Protein AF-A0A6L5YV32-F1 (afdb_monomer_lite)

pLDDT: mean 78.29, std 14.25, range [38.81, 95.69]

Foldseek 3Di:
DDDDDDDDDPDDDPDDDDDDDPDDPCPQQQDADPDALVPDDQPDPPPHPVVDVVCPPPPSVLVNVRRPDGNNVNCVVVCPPDDDPDDD

Organism: NCBI:txid2605790

Radius of gyration: 25.81 Å; chains: 1; bounding box: 72×36×48 Å

Secondary structure (DSSP, 8-state):
-PPPPPP--SS------PPP-SS-TTGGGGSPP---GGG-----TTT-GGG-HHHIIIIIHHHHHTTTS-HHHHHHHTT---S-----

Structure (mmCIF, N/CA/C/O backbone):
data_AF-A0A6L5YV32-F1
#
_entry.id   AF-A0A6L5YV32-F1
#
loop_
_atom_site.group_PDB
_atom_site.id
_atom_site.type_symbol
_atom_site.label_atom_id
_atom_site.label_alt_id
_atom_site.label_comp_id
_atom_site.label_asym_id
_atom_site.label_entity_id
_atom_site.label_seq_id
_atom_site.pdbx_PDB_ins_code
_atom_site.Cartn_x
_atom_site.Cartn_y
_atom_site.Cartn_z
_atom_site.occupancy
_atom_site.B_iso_or_equiv
_atom_site.auth_seq_id
_atom_site.auth_comp_id
_atom_site.auth_asym_id
_atom_site.auth_atom_id
_atom_site.pdbx_PDB_model_num
ATOM 1 N N . MET A 1 1 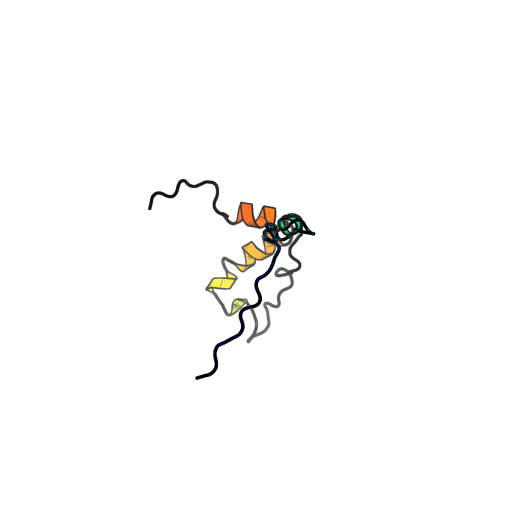? 65.175 1.864 -0.830 1.00 47.50 1 MET A N 1
ATOM 2 C CA . MET A 1 1 ? 63.845 2.015 -1.463 1.00 47.50 1 MET A CA 1
ATOM 3 C C . MET A 1 1 ? 63.781 1.072 -2.657 1.00 47.50 1 MET A C 1
ATOM 5 O O . MET A 1 1 ? 64.491 1.302 -3.623 1.00 47.50 1 MET A O 1
ATOM 9 N N . GLY A 1 2 ? 63.050 -0.041 -2.554 1.00 52.91 2 GLY A N 1
ATOM 10 C CA . GLY A 1 2 ? 63.004 -1.060 -3.610 1.00 52.91 2 GLY A CA 1
ATOM 11 C C . GLY A 1 2 ? 62.050 -0.672 -4.740 1.00 52.91 2 GLY A C 1
ATOM 12 O O . GLY A 1 2 ? 60.898 -0.322 -4.487 1.00 52.91 2 GLY A O 1
ATOM 13 N N . SER A 1 3 ? 62.523 -0.727 -5.982 1.00 66.06 3 SER A N 1
ATOM 14 C CA . SER A 1 3 ? 61.724 -0.433 -7.173 1.00 66.06 3 SER A CA 1
ATOM 15 C C . SER A 1 3 ? 60.658 -1.516 -7.384 1.00 66.06 3 SER A C 1
ATOM 17 O O . SER A 1 3 ? 60.982 -2.696 -7.525 1.00 66.06 3 SER A O 1
ATOM 19 N N . LYS A 1 4 ? 59.375 -1.132 -7.419 1.00 67.62 4 LYS A N 1
ATOM 20 C CA . LYS A 1 4 ? 58.270 -2.057 -7.715 1.00 67.62 4 LYS A CA 1
ATOM 21 C C . LYS A 1 4 ? 58.353 -2.514 -9.174 1.00 67.62 4 LYS A C 1
ATOM 23 O O . LYS A 1 4 ? 58.281 -1.699 -10.090 1.00 67.62 4 LYS A O 1
ATOM 28 N N . LYS A 1 5 ? 58.476 -3.826 -9.388 1.00 72.31 5 LYS A N 1
ATOM 29 C CA . LYS A 1 5 ? 58.382 -4.447 -10.716 1.00 72.31 5 LYS A CA 1
ATOM 30 C C . LYS A 1 5 ? 56.949 -4.277 -11.234 1.00 72.31 5 LYS A C 1
ATOM 32 O O . LYS A 1 5 ? 56.017 -4.795 -10.627 1.00 72.31 5 LYS A O 1
ATOM 37 N N . VAL A 1 6 ? 56.773 -3.570 -12.348 1.00 70.56 6 VAL A N 1
ATOM 38 C CA . VAL A 1 6 ? 55.482 -3.468 -13.046 1.00 70.56 6 VAL A CA 1
ATOM 39 C C . VAL A 1 6 ? 55.500 -4.439 -14.221 1.00 70.56 6 VAL A C 1
ATOM 41 O O . VAL A 1 6 ? 56.328 -4.321 -15.125 1.00 70.56 6 VAL A O 1
ATOM 44 N N . VAL A 1 7 ? 54.610 -5.430 -14.191 1.00 75.25 7 VAL A N 1
ATOM 45 C CA . VAL A 1 7 ? 54.463 -6.411 -15.270 1.00 75.25 7 VAL A CA 1
ATOM 46 C C . VAL A 1 7 ? 53.726 -5.741 -16.429 1.00 75.25 7 VAL A C 1
ATOM 48 O O . VAL A 1 7 ? 52.594 -5.290 -16.272 1.00 75.25 7 VAL A O 1
ATOM 51 N N . LYS A 1 8 ? 54.371 -5.652 -17.597 1.00 70.38 8 LYS A N 1
ATOM 52 C CA . LYS A 1 8 ? 53.744 -5.118 -18.812 1.00 70.38 8 LYS A CA 1
ATOM 53 C C . LYS A 1 8 ? 52.761 -6.150 -19.363 1.00 70.38 8 LYS A C 1
ATOM 55 O O . LYS A 1 8 ? 53.176 -7.156 -19.932 1.00 70.38 8 LYS A O 1
ATOM 60 N N . GLN A 1 9 ? 51.466 -5.902 -19.187 1.00 72.88 9 GLN A N 1
ATOM 61 C CA . GLN A 1 9 ? 50.416 -6.678 -19.845 1.00 72.88 9 GLN A CA 1
ATOM 62 C C . GLN A 1 9 ? 50.496 -6.450 -21.363 1.00 72.88 9 GLN A C 1
ATOM 64 O O . GLN A 1 9 ? 50.487 -5.309 -21.825 1.00 72.88 9 GLN A O 1
ATOM 69 N N . LYS A 1 10 ? 50.635 -7.540 -22.129 1.00 69.62 10 LYS A N 1
ATOM 70 C CA . LYS A 1 10 ? 50.850 -7.520 -23.588 1.00 69.62 10 LYS A CA 1
ATOM 71 C C . LYS A 1 10 ? 49.560 -7.249 -24.375 1.00 69.62 10 LYS A C 1
ATOM 73 O O . LYS A 1 10 ? 49.621 -6.736 -25.485 1.00 69.62 10 LYS A O 1
ATOM 78 N N . GLU A 1 11 ? 48.407 -7.554 -23.785 1.00 74.31 11 GLU A N 1
ATOM 79 C CA . GLU A 1 11 ? 47.092 -7.419 -24.410 1.00 74.31 11 GLU A CA 1
ATOM 80 C C . GLU A 1 11 ? 46.265 -6.344 -23.704 1.00 74.31 11 GLU A C 1
ATOM 82 O O . GLU A 1 11 ? 46.070 -6.378 -22.488 1.00 74.31 11 GLU A O 1
ATOM 87 N N . LYS A 1 12 ? 45.759 -5.380 -24.480 1.00 66.75 12 LYS A N 1
ATOM 88 C CA . LYS A 1 12 ? 44.720 -4.461 -24.014 1.00 66.75 12 LYS A CA 1
ATOM 89 C C . LYS A 1 12 ? 43.384 -5.191 -24.101 1.00 66.75 12 LYS A C 1
ATOM 91 O O . LYS A 1 12 ? 42.856 -5.393 -25.189 1.00 66.75 12 LYS A O 1
ATOM 96 N N . VAL A 1 13 ? 42.839 -5.592 -22.957 1.00 66.62 13 VAL A N 1
ATOM 97 C CA . VAL A 1 13 ? 41.481 -6.141 -22.883 1.00 66.62 13 VAL A CA 1
ATOM 98 C C . VAL A 1 13 ? 40.495 -4.983 -23.059 1.00 66.62 13 VAL A C 1
ATOM 100 O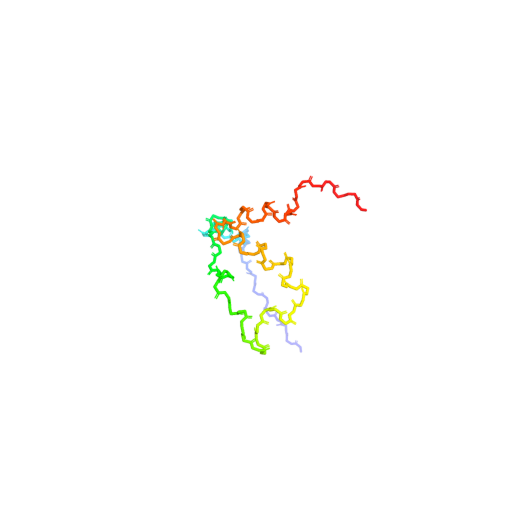 O . VAL A 1 13 ? 40.342 -4.152 -22.169 1.00 66.62 13 VAL A O 1
ATOM 103 N N . TYR A 1 14 ? 39.841 -4.913 -24.219 1.00 65.81 14 TYR A N 1
ATOM 104 C CA . TYR A 1 14 ? 38.847 -3.878 -24.543 1.00 65.81 14 TYR A CA 1
ATOM 105 C C . TYR A 1 14 ? 37.432 -4.202 -24.039 1.00 65.81 14 TYR A C 1
ATOM 107 O O . TYR A 1 14 ? 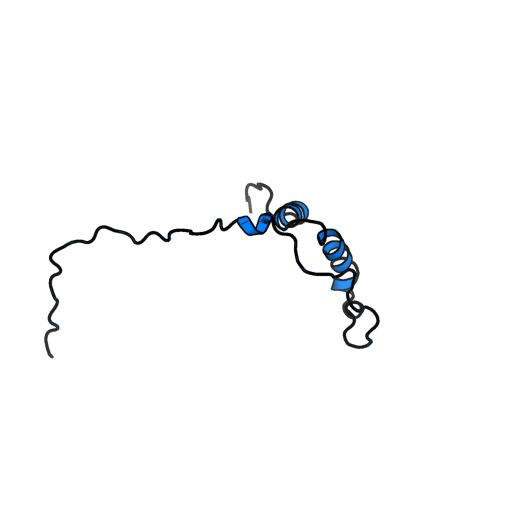36.500 -3.436 -24.276 1.00 65.81 14 TYR A O 1
ATOM 115 N N . SER A 1 15 ? 37.231 -5.325 -23.348 1.00 69.00 15 SER A N 1
ATOM 116 C CA . SER A 1 15 ? 35.900 -5.708 -22.886 1.00 69.00 15 SER A CA 1
ATOM 117 C C . SER A 1 15 ? 35.538 -4.978 -21.593 1.00 69.00 15 SER A C 1
ATOM 119 O O . SER A 1 15 ? 35.986 -5.342 -20.502 1.00 69.00 15 SER A O 1
ATOM 121 N N . THR A 1 16 ? 34.676 -3.973 -21.696 1.00 74.25 16 THR A N 1
ATOM 122 C CA . THR A 1 16 ? 33.936 -3.464 -20.540 1.00 74.25 16 THR A CA 1
ATOM 123 C C . THR A 1 16 ? 33.005 -4.576 -20.054 1.00 74.25 16 THR A C 1
ATOM 125 O O . THR A 1 16 ? 32.172 -5.055 -20.824 1.00 74.25 16 THR A O 1
ATOM 128 N N . LYS A 1 17 ? 33.134 -5.018 -18.795 1.00 76.94 17 LYS A N 1
ATOM 129 C CA . LYS A 1 17 ? 32.165 -5.952 -18.204 1.00 76.94 17 LYS A CA 1
ATOM 130 C C . LYS A 1 17 ? 30.798 -5.268 -18.195 1.00 76.94 17 LYS A C 1
ATOM 132 O O . LYS A 1 17 ? 30.611 -4.296 -17.469 1.00 76.94 17 LYS A O 1
ATOM 137 N N . LYS A 1 18 ? 29.864 -5.753 -19.013 1.00 75.94 18 LYS A N 1
ATOM 138 C CA . LYS A 1 18 ? 28.467 -5.321 -18.960 1.00 75.94 18 LYS A CA 1
ATOM 139 C C . LYS A 1 18 ? 27.706 -6.282 -18.045 1.00 75.94 18 LYS A C 1
ATOM 141 O O . LYS A 1 18 ? 27.771 -7.489 -18.283 1.00 75.94 18 LYS A O 1
ATOM 146 N N . PRO A 1 19 ? 27.017 -5.787 -17.004 1.00 77.44 19 PRO A N 1
ATOM 147 C CA . PRO A 1 19 ? 26.095 -6.612 -16.240 1.00 77.44 19 PRO A CA 1
ATOM 148 C C . PRO A 1 19 ? 25.060 -7.200 -17.197 1.00 77.44 19 PRO A C 1
ATOM 150 O O . PRO A 1 19 ? 24.469 -6.474 -17.995 1.00 77.44 19 PRO A O 1
ATOM 153 N N . THR A 1 20 ? 24.878 -8.516 -17.152 1.00 79.94 20 THR A N 1
ATOM 154 C CA . THR A 1 20 ? 23.790 -9.173 -17.879 1.00 79.94 20 THR A CA 1
ATOM 155 C C . THR A 1 20 ? 22.622 -9.272 -16.915 1.00 79.94 20 THR A C 1
ATOM 157 O O . THR A 1 20 ? 22.777 -9.859 -15.845 1.00 79.94 20 THR A O 1
ATOM 160 N N . ASN A 1 21 ? 21.485 -8.668 -17.255 1.00 76.50 21 ASN A N 1
ATOM 161 C CA . ASN A 1 21 ? 20.277 -8.835 -16.458 1.00 76.50 21 ASN A CA 1
ATOM 162 C C . ASN A 1 21 ? 19.664 -10.185 -16.837 1.00 76.50 21 ASN A C 1
ATOM 164 O O . ASN A 1 21 ? 19.236 -10.370 -17.974 1.00 76.50 21 ASN A O 1
ATOM 168 N N . ILE A 1 22 ? 19.733 -11.149 -15.919 1.00 83.31 22 ILE A N 1
ATOM 169 C CA . ILE A 1 22 ? 19.217 -12.511 -16.131 1.00 83.31 22 ILE A CA 1
ATOM 170 C C . ILE A 1 22 ? 17.687 -12.513 -16.025 1.00 83.31 22 ILE A C 1
ATOM 172 O O . ILE A 1 22 ? 17.017 -13.285 -16.704 1.00 83.31 22 ILE A O 1
ATOM 176 N N . GLU A 1 23 ? 17.143 -11.613 -15.208 1.00 84.25 23 GLU A N 1
ATOM 177 C CA . GLU A 1 23 ? 15.714 -11.461 -14.970 1.00 84.25 23 GLU A CA 1
ATOM 178 C C . GLU A 1 23 ? 15.262 -10.046 -15.333 1.00 84.25 23 GLU A C 1
ATOM 180 O O . GLU A 1 23 ? 16.039 -9.089 -15.287 1.00 84.25 23 GLU A O 1
ATOM 185 N N . ASP A 1 24 ? 13.992 -9.924 -15.715 1.00 87.31 24 ASP A N 1
ATOM 186 C CA . ASP A 1 24 ? 13.358 -8.634 -15.961 1.00 87.31 24 ASP A CA 1
ATOM 187 C C . ASP A 1 24 ? 13.198 -7.884 -14.623 1.00 87.31 24 ASP A C 1
ATOM 189 O O . ASP A 1 24 ? 12.446 -8.348 -13.757 1.00 87.31 24 ASP A O 1
ATOM 193 N N . PRO A 1 25 ? 13.877 -6.736 -14.429 1.00 86.88 25 PRO A N 1
ATOM 194 C CA . PRO A 1 25 ? 13.811 -5.981 -13.182 1.00 86.88 25 PRO A CA 1
ATOM 195 C C . PRO A 1 25 ? 12.401 -5.460 -12.884 1.00 86.88 25 PRO A C 1
ATOM 197 O O . PRO A 1 25 ? 12.089 -5.229 -11.720 1.00 86.88 25 PRO A O 1
ATOM 200 N N . GLU A 1 26 ? 11.534 -5.330 -13.892 1.00 90.31 26 GLU A N 1
ATOM 201 C CA . GLU A 1 26 ? 10.157 -4.849 -13.741 1.00 90.31 26 GLU A CA 1
ATOM 202 C C . GLU A 1 26 ? 9.142 -5.991 -13.577 1.00 90.31 26 GLU A C 1
ATOM 204 O O . GLU A 1 26 ? 7.937 -5.761 -13.439 1.00 90.31 26 GLU A O 1
ATOM 209 N N . ALA A 1 27 ? 9.595 -7.249 -13.517 1.00 91.69 27 ALA A N 1
ATOM 210 C CA . ALA A 1 27 ? 8.708 -8.399 -13.346 1.00 91.69 27 ALA A CA 1
ATOM 211 C C . ALA A 1 27 ? 7.881 -8.334 -12.047 1.00 91.69 27 ALA A C 1
ATOM 213 O O . ALA A 1 27 ? 6.794 -8.916 -11.974 1.00 91.69 27 ALA A O 1
ATOM 214 N N . TYR A 1 28 ? 8.360 -7.620 -11.020 1.00 91.75 28 TYR A N 1
ATOM 215 C CA . TYR A 1 28 ? 7.618 -7.424 -9.772 1.00 91.75 28 TYR A CA 1
ATOM 216 C C . TYR A 1 28 ? 6.337 -6.604 -9.967 1.00 91.75 28 TYR A C 1
ATOM 218 O O . TYR A 1 28 ? 5.386 -6.833 -9.224 1.00 91.75 28 TYR A O 1
ATOM 226 N N . LEU A 1 29 ? 6.257 -5.738 -10.987 1.00 94.06 29 LEU A N 1
ATOM 227 C CA . LEU A 1 29 ? 5.065 -4.928 -11.265 1.00 94.06 29 LEU A CA 1
ATOM 228 C C . LEU A 1 29 ? 3.822 -5.783 -11.518 1.00 94.06 29 LEU A C 1
ATOM 230 O O . LEU A 1 29 ? 2.714 -5.345 -11.234 1.00 94.06 29 LEU A O 1
ATOM 234 N N . LYS A 1 30 ? 4.005 -7.011 -12.015 1.00 93.94 30 LYS A N 1
ATOM 235 C CA . LYS A 1 30 ? 2.925 -7.973 -12.289 1.00 93.94 30 LYS A CA 1
ATOM 236 C C . LYS A 1 30 ? 2.516 -8.785 -11.057 1.00 93.94 30 LYS A C 1
ATOM 238 O O . LYS A 1 30 ? 1.531 -9.519 -11.108 1.00 93.94 30 LYS A O 1
ATOM 243 N N . LYS A 1 31 ? 3.278 -8.710 -9.963 1.00 93.94 31 LYS A N 1
ATOM 244 C CA . LYS A 1 31 ? 2.997 -9.446 -8.724 1.00 93.94 31 LYS A CA 1
ATOM 245 C C . LYS A 1 31 ? 2.032 -8.652 -7.851 1.00 93.94 31 LYS A C 1
ATOM 247 O O . LYS A 1 31 ? 2.022 -7.424 -7.884 1.00 93.94 31 LYS A O 1
ATOM 252 N N . ARG A 1 32 ? 1.251 -9.367 -7.045 1.00 93.94 32 ARG A N 1
ATOM 253 C CA . ARG A 1 32 ? 0.419 -8.785 -5.987 1.00 93.94 32 ARG A CA 1
ATOM 254 C C . ARG A 1 32 ? 1.214 -8.690 -4.684 1.00 93.94 32 ARG A C 1
ATOM 256 O O . ARG A 1 32 ? 2.110 -9.517 -4.470 1.00 93.94 32 ARG A O 1
ATOM 263 N N . PRO A 1 33 ? 0.925 -7.707 -3.822 1.00 92.69 33 PRO A N 1
ATOM 264 C CA . PRO A 1 33 ? 1.489 -7.684 -2.489 1.00 92.69 33 PRO A CA 1
ATOM 265 C C . PRO A 1 33 ? 0.928 -8.855 -1.669 1.00 92.69 33 PRO A C 1
ATOM 267 O O . PRO A 1 33 ? -0.198 -9.298 -1.870 1.00 92.69 33 PRO A O 1
ATOM 270 N N . VAL A 1 34 ? 1.739 -9.368 -0.745 1.00 92.06 34 VAL A N 1
ATOM 271 C CA . VAL A 1 34 ? 1.389 -10.514 0.118 1.00 92.06 34 VAL A CA 1
ATOM 272 C C . VAL A 1 34 ? 0.890 -10.095 1.502 1.00 92.06 34 VAL A C 1
ATOM 274 O O . VAL A 1 34 ? 0.652 -10.939 2.359 1.00 92.06 34 VAL A O 1
ATOM 277 N N . TRP A 1 35 ? 0.770 -8.791 1.748 1.00 91.50 35 TRP A N 1
ATOM 278 C CA . TRP A 1 35 ? 0.228 -8.269 2.997 1.00 91.50 35 TRP A CA 1
ATOM 279 C C . TRP A 1 35 ? -1.287 -8.520 3.112 1.00 91.50 35 TRP A C 1
ATOM 281 O O . TRP A 1 35 ? -1.975 -8.700 2.110 1.00 91.50 35 TRP A O 1
ATOM 291 N N . ALA A 1 36 ? -1.800 -8.530 4.343 1.00 89.81 36 ALA A N 1
ATOM 292 C CA . ALA A 1 36 ? -3.218 -8.732 4.649 1.00 89.81 36 ALA A CA 1
ATOM 293 C C . ALA A 1 36 ? -3.646 -7.797 5.792 1.00 89.81 36 ALA A C 1
ATOM 295 O O . ALA A 1 36 ? -3.960 -8.225 6.903 1.00 89.81 36 ALA A O 1
ATOM 296 N N . PHE A 1 37 ? -3.635 -6.493 5.526 1.00 89.25 37 PHE A N 1
ATOM 297 C CA . PHE A 1 37 ? -4.113 -5.463 6.446 1.00 89.25 37 PHE A CA 1
ATOM 298 C C . PHE A 1 37 ? -5.589 -5.627 6.803 1.00 89.25 37 PHE A C 1
ATOM 300 O O . PHE A 1 37 ? -5.981 -5.277 7.914 1.00 89.25 37 PHE A O 1
ATOM 307 N N . LYS A 1 38 ? -6.406 -6.228 5.933 1.00 88.00 38 LYS A N 1
ATOM 308 C CA . LYS A 1 38 ? -7.795 -6.575 6.272 1.00 88.00 38 LYS A CA 1
ATOM 309 C C . LYS A 1 38 ? -7.893 -7.513 7.484 1.00 88.00 38 LYS A C 1
ATOM 311 O O . LYS A 1 38 ? -8.912 -7.517 8.167 1.00 88.00 38 LYS A O 1
ATOM 316 N N . GLN A 1 39 ? -6.856 -8.309 7.732 1.00 88.00 39 GLN A N 1
ATOM 317 C CA . GLN A 1 39 ? -6.779 -9.262 8.841 1.00 88.00 39 GLN A CA 1
ATOM 318 C C . GLN A 1 39 ? -5.877 -8.773 9.984 1.00 88.00 39 GLN A C 1
ATOM 320 O O . GLN A 1 39 ? -5.511 -9.568 10.847 1.00 88.00 39 GLN A O 1
ATOM 325 N N . CYS A 1 40 ? -5.479 -7.496 9.992 1.00 86.69 40 CYS A N 1
ATOM 326 C CA . CYS A 1 40 ? -4.633 -6.978 11.062 1.00 86.69 40 CYS A CA 1
ATOM 327 C C . CYS A 1 40 ? -5.377 -6.936 12.405 1.00 86.69 40 CYS A C 1
ATOM 329 O O . CYS A 1 40 ? -6.588 -6.723 12.461 1.00 86.69 40 CYS A O 1
ATOM 331 N N . ASP A 1 41 ? -4.630 -7.140 13.491 1.00 83.62 41 ASP A N 1
ATOM 332 C CA . ASP A 1 41 ? -5.163 -7.037 14.844 1.00 83.62 41 ASP A CA 1
ATOM 333 C C . ASP A 1 41 ? -5.421 -5.564 15.188 1.00 83.62 41 ASP A C 1
ATOM 335 O O . ASP A 1 41 ? -4.518 -4.719 15.181 1.00 83.62 41 ASP A O 1
ATOM 339 N N . LEU A 1 42 ? -6.688 -5.266 15.458 1.00 83.75 42 LEU A N 1
ATOM 340 C CA . LEU A 1 42 ? -7.171 -3.938 15.811 1.00 83.75 42 LEU A CA 1
ATOM 341 C C . LEU A 1 42 ? -7.568 -3.826 17.284 1.00 83.75 42 LEU A C 1
ATOM 343 O O . LEU A 1 42 ? -7.905 -2.723 17.726 1.00 83.75 42 LEU A O 1
ATOM 347 N N . GLU A 1 43 ? -7.573 -4.928 18.026 1.00 83.75 43 GLU A N 1
ATOM 348 C CA . GLU A 1 43 ? -8.149 -5.010 19.371 1.00 83.75 43 GLU A CA 1
ATOM 349 C C . GLU A 1 43 ? -7.076 -5.073 20.461 1.00 83.75 43 GLU A C 1
ATOM 351 O O . GLU A 1 43 ? -7.359 -4.771 21.620 1.00 83.75 43 GLU A O 1
ATOM 356 N N . HIS A 1 44 ? -5.828 -5.387 20.107 1.00 85.31 44 HIS A N 1
ATOM 357 C CA . HIS A 1 44 ? -4.748 -5.446 21.083 1.00 85.31 44 HIS A CA 1
ATOM 358 C C . HIS A 1 44 ? -4.412 -4.069 21.693 1.00 85.31 44 HIS A C 1
ATOM 360 O O . HIS A 1 44 ? -3.877 -3.187 21.029 1.00 85.31 44 HIS A O 1
ATOM 366 N N . GLU A 1 45 ? -4.548 -3.937 23.013 1.00 81.44 45 GLU A N 1
ATOM 367 C CA . GLU A 1 45 ? -4.377 -2.684 23.771 1.00 81.44 45 GLU A CA 1
ATOM 368 C C . GLU A 1 45 ? -3.074 -1.915 23.473 1.00 81.44 45 GLU A C 1
ATOM 370 O O . GLU A 1 45 ? -3.094 -0.711 23.254 1.00 81.44 45 GLU A O 1
ATOM 375 N N . LYS A 1 46 ? -1.928 -2.605 23.419 1.00 81.00 46 LYS A N 1
ATOM 376 C CA . LYS A 1 46 ? -0.618 -1.985 23.146 1.00 81.00 46 LYS A CA 1
ATOM 377 C C . LYS A 1 46 ? -0.202 -1.958 21.670 1.00 81.00 46 LYS A C 1
ATOM 379 O O . LYS A 1 46 ? 0.415 -0.990 21.233 1.00 81.00 46 LYS A O 1
ATOM 384 N N . TRP A 1 47 ? -0.487 -3.024 20.927 1.00 81.62 47 TRP A N 1
ATOM 385 C CA . TRP A 1 47 ? 0.050 -3.252 19.580 1.00 81.62 47 TRP A CA 1
ATOM 386 C C . TRP A 1 47 ? -0.959 -2.996 18.461 1.00 81.62 47 TRP A C 1
ATOM 388 O O . TRP A 1 47 ? -0.605 -3.142 17.293 1.00 81.62 47 TRP A O 1
ATOM 398 N N . SER A 1 48 ? -2.191 -2.602 18.798 1.00 83.75 48 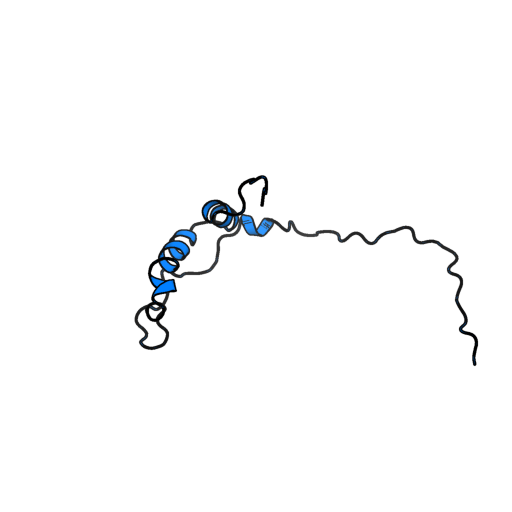SER A N 1
ATOM 399 C CA . SER A 1 48 ? -3.191 -2.240 17.801 1.00 83.75 48 SER A CA 1
ATOM 400 C C . SER A 1 48 ? -2.708 -1.067 16.961 1.00 83.75 48 SER A C 1
ATOM 402 O O . SER A 1 48 ? -2.227 -0.048 17.464 1.00 83.75 48 SER A O 1
ATOM 404 N N . ILE A 1 49 ? -2.916 -1.195 15.654 1.00 77.62 49 ILE A N 1
ATOM 405 C CA . ILE A 1 49 ? -2.611 -0.151 14.677 1.00 77.62 49 ILE A CA 1
ATOM 406 C C . ILE A 1 49 ? -3.485 1.103 14.881 1.00 77.62 49 ILE A C 1
ATOM 408 O O . ILE A 1 49 ? -3.120 2.180 14.411 1.00 77.62 49 ILE A O 1
ATOM 412 N N . LYS A 1 50 ? -4.592 0.985 15.636 1.00 77.31 50 LYS A N 1
ATOM 413 C CA . LYS A 1 50 ? -5.449 2.110 16.052 1.00 77.31 50 LYS A CA 1
ATOM 414 C C . LYS A 1 50 ? -4.751 3.095 16.983 1.00 77.31 50 LYS A C 1
ATOM 416 O O . LYS A 1 50 ? -5.127 4.259 17.007 1.00 77.31 50 LYS A O 1
ATOM 421 N N . ASN A 1 51 ? -3.724 2.661 17.713 1.00 78.62 51 ASN A N 1
ATOM 422 C CA . ASN A 1 51 ? -2.993 3.530 18.640 1.00 78.62 51 ASN A CA 1
ATOM 423 C C . ASN A 1 51 ? -2.163 4.608 17.920 1.00 78.62 51 ASN A C 1
ATOM 425 O O . ASN A 1 51 ? -1.582 5.477 18.566 1.00 78.62 51 ASN A O 1
ATOM 429 N N . ASN A 1 52 ? -2.082 4.551 16.587 1.00 75.94 52 ASN A N 1
ATOM 430 C CA . ASN A 1 52 ? -1.467 5.570 15.753 1.00 75.94 52 ASN A CA 1
ATOM 431 C C . ASN A 1 52 ? -2.542 6.246 14.885 1.00 75.94 52 ASN A C 1
ATOM 433 O O . ASN A 1 52 ? -2.837 5.792 13.778 1.00 75.94 52 ASN A O 1
ATOM 437 N N . GLU A 1 53 ? -3.109 7.342 15.396 1.00 70.94 53 GLU A N 1
ATOM 438 C CA . GLU A 1 53 ? -4.228 8.074 14.777 1.00 70.94 53 GLU A CA 1
ATOM 439 C C . GLU A 1 53 ? -3.938 8.494 13.325 1.00 70.94 53 GLU A C 1
ATOM 441 O O . GLU A 1 53 ? -4.772 8.321 12.438 1.00 70.94 53 GLU A O 1
ATOM 446 N N . ALA A 1 54 ? -2.718 8.965 13.038 1.00 69.00 54 ALA A N 1
ATOM 447 C CA . ALA A 1 54 ? -2.335 9.415 11.699 1.00 69.00 54 ALA A CA 1
ATOM 448 C C . ALA A 1 54 ? -2.272 8.270 10.670 1.00 69.00 54 ALA A C 1
ATOM 450 O O . ALA A 1 54 ? -2.556 8.471 9.486 1.00 69.00 54 ALA A O 1
ATOM 451 N N . PHE A 1 55 ? -1.889 7.067 11.107 1.00 71.69 55 PHE A N 1
ATOM 452 C CA . PHE A 1 55 ? -1.820 5.886 10.248 1.00 71.69 55 PHE A CA 1
ATOM 453 C C . PHE A 1 55 ? -3.204 5.266 10.012 1.00 71.69 55 PHE A C 1
ATOM 455 O O . PHE A 1 55 ? -3.513 4.828 8.898 1.00 71.69 55 PHE A O 1
ATOM 462 N N . PHE A 1 56 ? -4.043 5.240 11.046 1.00 71.44 56 PHE A N 1
ATOM 463 C CA . PHE A 1 56 ? -5.300 4.502 11.032 1.00 71.44 56 PHE A CA 1
ATOM 464 C C . PHE A 1 56 ? -6.337 5.085 10.057 1.00 71.44 56 PHE A C 1
ATOM 466 O O . PHE A 1 56 ? -6.878 4.340 9.240 1.00 71.44 56 PHE A O 1
ATOM 473 N N . ASP A 1 57 ? -6.556 6.403 10.067 1.00 69.56 57 ASP A N 1
ATOM 474 C CA . ASP A 1 57 ? -7.685 6.997 9.333 1.00 69.56 57 ASP A CA 1
ATOM 475 C C . ASP A 1 57 ? -7.488 7.031 7.808 1.00 69.56 57 ASP A C 1
ATOM 477 O O . ASP A 1 57 ? -8.436 6.833 7.045 1.00 69.56 57 ASP A O 1
ATOM 481 N N . ASN A 1 58 ? -6.256 7.244 7.334 1.00 75.19 58 ASN A N 1
ATOM 482 C CA . ASN A 1 58 ? -6.002 7.518 5.912 1.00 75.19 58 ASN A CA 1
ATOM 483 C C . ASN A 1 58 ? -5.145 6.465 5.202 1.00 75.19 58 ASN A C 1
ATOM 485 O O . ASN A 1 58 ? -5.273 6.279 3.990 1.00 75.19 58 ASN A O 1
ATOM 489 N N . ILE A 1 59 ? -4.241 5.796 5.922 1.00 86.50 59 ILE A N 1
ATOM 490 C CA . ILE A 1 59 ? -3.264 4.890 5.305 1.00 86.50 59 ILE A CA 1
ATOM 491 C C . ILE A 1 59 ? -3.795 3.458 5.305 1.00 86.50 59 ILE A C 1
ATOM 493 O O . ILE A 1 59 ? -3.719 2.788 4.275 1.00 86.50 59 ILE A O 1
ATOM 497 N N . LEU A 1 60 ? -4.383 2.995 6.411 1.00 87.81 60 LEU A N 1
ATOM 498 C CA . LEU A 1 60 ? -4.842 1.610 6.531 1.00 87.81 60 LEU A CA 1
ATOM 499 C C . LEU A 1 60 ? -5.916 1.253 5.492 1.00 87.81 60 LEU A C 1
ATOM 501 O O . LEU A 1 60 ? -5.791 0.247 4.797 1.00 87.81 60 LEU A O 1
ATOM 505 N N . SER A 1 61 ? -6.935 2.100 5.331 1.00 87.12 61 SER A N 1
ATOM 506 C CA . SER A 1 61 ? -8.012 1.900 4.348 1.00 87.12 61 SER A CA 1
ATOM 507 C C . SER A 1 61 ? -7.482 1.809 2.911 1.0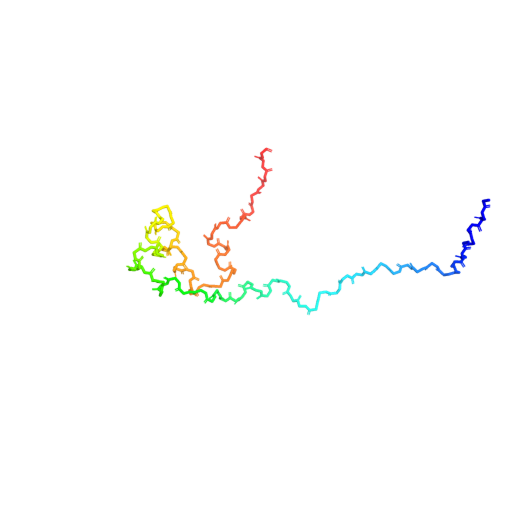0 87.12 61 SER A C 1
ATOM 509 O O . SER A 1 61 ? -7.918 0.964 2.125 1.00 87.12 61 SER A O 1
ATOM 511 N N . LYS A 1 62 ? -6.485 2.637 2.588 1.00 89.12 62 LYS A N 1
ATOM 512 C CA . LYS A 1 62 ? -5.813 2.664 1.287 1.00 89.12 62 LYS A CA 1
ATOM 513 C C . LYS A 1 62 ? -4.943 1.427 1.057 1.00 89.12 62 LYS A C 1
ATOM 515 O O . LYS A 1 62 ? -4.920 0.896 -0.044 1.00 89.12 62 LYS A O 1
ATOM 520 N N . LEU A 1 63 ? -4.252 0.936 2.083 1.00 89.56 63 LEU A N 1
ATOM 521 C CA . LEU A 1 63 ? -3.456 -0.288 1.973 1.00 89.56 63 LEU A CA 1
ATOM 522 C C . LEU A 1 63 ? -4.335 -1.536 1.820 1.00 89.56 63 LEU A C 1
ATOM 524 O O . LEU A 1 63 ? -3.993 -2.420 1.036 1.00 89.56 63 LEU A O 1
ATOM 528 N N . ILE A 1 64 ? -5.487 -1.578 2.497 1.00 91.50 64 ILE A N 1
ATOM 529 C CA . ILE A 1 64 ? -6.476 -2.656 2.346 1.00 91.50 64 ILE A CA 1
ATOM 530 C C . ILE A 1 64 ? -7.022 -2.699 0.912 1.00 91.50 64 ILE A C 1
ATOM 532 O O . ILE A 1 64 ? -7.142 -3.779 0.334 1.00 91.50 64 ILE A O 1
ATOM 536 N N . SER A 1 65 ? -7.326 -1.549 0.297 1.00 91.38 65 SER A N 1
ATOM 537 C CA . SER A 1 65 ? -7.839 -1.525 -1.084 1.00 91.38 65 SER A CA 1
ATOM 538 C C . SER A 1 65 ? -6.816 -2.015 -2.120 1.00 91.38 65 SER A C 1
ATOM 540 O O . SER A 1 65 ? -7.200 -2.497 -3.186 1.00 91.38 65 SER A O 1
ATOM 542 N N . TYR A 1 66 ? -5.524 -1.965 -1.788 1.00 93.38 66 TYR A N 1
ATOM 543 C CA . TYR A 1 66 ? -4.420 -2.409 -2.639 1.00 93.38 66 TYR A CA 1
ATOM 544 C C . TYR A 1 66 ? -4.109 -3.908 -2.567 1.00 93.38 66 TYR A C 1
ATOM 546 O O . TYR A 1 66 ? -3.369 -4.403 -3.413 1.00 93.38 66 TYR A O 1
ATOM 554 N N . GLU A 1 67 ? -4.678 -4.665 -1.627 1.00 92.50 67 GLU A N 1
ATOM 555 C CA . GLU A 1 67 ? -4.428 -6.114 -1.502 1.00 92.50 67 GLU A CA 1
ATOM 556 C C . GLU A 1 67 ? -4.823 -6.908 -2.762 1.00 92.50 67 GLU A C 1
ATOM 558 O O . GLU A 1 67 ? -4.209 -7.924 -3.089 1.00 92.50 67 GLU A O 1
ATOM 563 N N . GLY A 1 68 ? -5.830 -6.435 -3.502 1.00 90.56 68 GLY A N 1
ATOM 564 C CA . GLY A 1 68 ? -6.271 -7.047 -4.760 1.00 90.56 68 GLY A CA 1
ATOM 565 C C . GLY A 1 68 ? -5.479 -6.615 -5.998 1.00 90.56 68 GLY A C 1
ATOM 566 O O . GLY A 1 68 ? -5.665 -7.200 -7.068 1.00 90.56 68 GLY A O 1
ATOM 567 N N . MET A 1 69 ? -4.620 -5.604 -5.865 1.00 94.25 69 MET A N 1
ATOM 568 C CA . MET A 1 69 ? -3.936 -4.936 -6.971 1.00 94.25 69 MET A CA 1
ATOM 569 C C . MET A 1 69 ? -2.501 -5.442 -7.116 1.00 94.25 69 MET A C 1
ATOM 571 O O . MET A 1 69 ? -1.879 -5.931 -6.178 1.00 94.25 69 MET A O 1
ATOM 575 N N . THR A 1 70 ? -1.955 -5.344 -8.315 1.00 95.69 70 THR A N 1
ATOM 576 C CA . THR A 1 70 ? -0.540 -5.591 -8.594 1.00 95.69 70 THR A CA 1
ATOM 577 C C . THR A 1 70 ? 0.314 -4.382 -8.215 1.00 95.69 70 THR A C 1
ATOM 579 O O . THR A 1 70 ? -0.185 -3.259 -8.131 1.00 95.69 70 THR A O 1
ATOM 582 N N . TRP A 1 71 ? 1.620 -4.575 -8.022 1.00 92.88 71 TRP A N 1
ATOM 583 C CA . TRP A 1 71 ? 2.535 -3.470 -7.717 1.00 92.88 71 TRP A CA 1
ATOM 584 C C . TRP A 1 71 ? 2.504 -2.362 -8.778 1.00 92.88 71 TRP A C 1
ATOM 586 O O . TRP A 1 71 ? 2.556 -1.189 -8.414 1.00 92.88 71 TRP A O 1
ATOM 596 N N . GLY A 1 72 ? 2.345 -2.702 -10.061 1.00 92.81 72 GLY A N 1
ATOM 597 C CA . GLY A 1 72 ? 2.211 -1.711 -11.134 1.00 92.81 72 GLY A CA 1
ATOM 598 C C . GLY A 1 72 ? 0.913 -0.904 -11.061 1.00 92.81 72 GLY A C 1
ATOM 599 O O . GLY A 1 72 ? 0.922 0.316 -11.248 1.00 92.81 72 GLY A O 1
ATOM 600 N N . GLU A 1 73 ? -0.202 -1.554 -10.729 1.00 92.50 73 GLU A N 1
ATOM 601 C CA . GLU A 1 73 ? -1.483 -0.871 -10.517 1.00 92.50 73 GLU A CA 1
ATOM 602 C C . GLU A 1 73 ? -1.429 0.042 -9.283 1.00 92.50 73 GLU A C 1
ATOM 604 O O . GLU A 1 73 ? -1.874 1.188 -9.347 1.00 92.50 73 GLU A O 1
ATOM 609 N N . ILE A 1 74 ? -0.817 -0.422 -8.187 1.00 92.50 74 ILE A N 1
ATOM 610 C CA . ILE A 1 74 ? -0.606 0.374 -6.970 1.00 92.50 74 ILE A CA 1
ATOM 611 C C . ILE A 1 74 ? 0.269 1.590 -7.276 1.00 92.50 74 ILE A C 1
ATOM 613 O O . ILE A 1 74 ? -0.070 2.702 -6.874 1.00 92.50 74 ILE A O 1
ATOM 617 N N . GLN A 1 75 ? 1.372 1.414 -8.004 1.00 90.38 75 GLN A N 1
ATOM 618 C CA . GLN A 1 75 ? 2.287 2.500 -8.365 1.00 90.38 75 GLN A CA 1
ATOM 619 C C . GLN A 1 75 ? 1.602 3.566 -9.232 1.00 90.38 75 GLN A C 1
ATOM 621 O O . GLN A 1 75 ? 1.807 4.763 -9.024 1.00 90.38 75 GLN A O 1
ATOM 626 N N . SER A 1 76 ? 0.737 3.138 -10.153 1.00 88.88 76 SER A N 1
ATOM 627 C CA . SER A 1 76 ? -0.063 4.038 -10.990 1.00 88.88 76 SER A CA 1
ATOM 628 C C . SER A 1 76 ? -1.121 4.784 -10.165 1.00 88.88 76 SER A C 1
ATOM 630 O O . SER A 1 76 ? -1.270 5.998 -10.292 1.00 88.88 76 SER A O 1
ATOM 632 N N . ALA A 1 77 ? -1.822 4.081 -9.270 1.00 86.50 77 ALA A N 1
ATOM 633 C CA . ALA A 1 77 ? -2.888 4.644 -8.437 1.00 86.50 77 ALA A CA 1
ATOM 634 C C . ALA A 1 77 ? -2.378 5.554 -7.303 1.00 86.50 77 ALA A C 1
ATOM 636 O O . ALA A 1 77 ? -3.094 6.444 -6.845 1.00 86.50 77 ALA A O 1
ATOM 637 N N . SER A 1 78 ? -1.154 5.332 -6.820 1.00 82.31 78 SER A N 1
ATOM 638 C CA . SER A 1 78 ? -0.544 6.103 -5.726 1.00 82.31 78 SER A CA 1
ATOM 639 C C . SER A 1 78 ? 0.149 7.389 -6.188 1.00 82.31 78 SER A C 1
ATOM 641 O O . SER A 1 78 ? 0.671 8.125 -5.352 1.00 82.31 78 SER A O 1
ATOM 643 N N . GLY A 1 79 ? 0.091 7.708 -7.486 1.00 68.06 79 GLY A N 1
ATOM 644 C CA . GLY A 1 79 ? 0.662 8.936 -8.036 1.00 68.06 79 GLY A CA 1
ATOM 645 C C . GLY A 1 79 ? 2.168 8.843 -8.269 1.00 68.06 79 GLY A C 1
ATOM 646 O O . GLY A 1 79 ? 2.883 9.835 -8.114 1.00 68.06 79 GLY A O 1
ATOM 647 N N . GLY A 1 80 ? 2.675 7.660 -8.636 1.00 60.28 80 GLY A N 1
ATOM 648 C CA . GLY A 1 80 ? 4.026 7.545 -9.178 1.00 60.28 80 GLY A CA 1
ATOM 649 C C . GLY A 1 80 ? 4.179 8.515 -10.349 1.00 60.28 80 GLY A C 1
ATOM 650 O O . GLY A 1 80 ? 3.349 8.487 -11.250 1.00 60.28 80 GLY A O 1
ATOM 651 N N . LYS A 1 81 ? 5.194 9.398 -10.284 1.00 53.34 81 LYS A N 1
ATOM 652 C CA . LYS A 1 81 ? 5.475 10.516 -11.210 1.00 53.34 81 LYS A CA 1
ATOM 653 C C . LYS A 1 81 ? 4.921 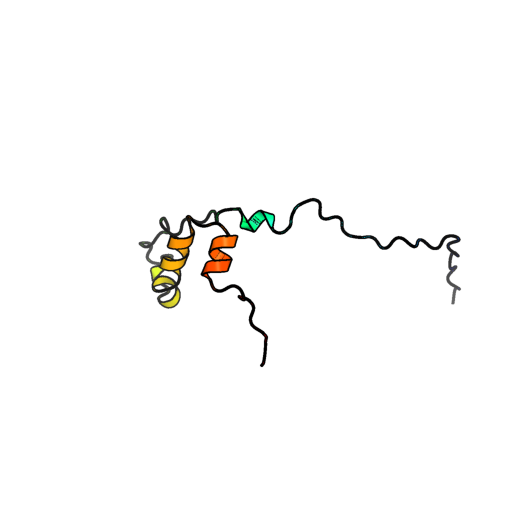10.281 -12.620 1.00 53.34 81 LYS A C 1
ATOM 655 O O . LYS A 1 81 ? 5.605 9.763 -13.500 1.00 53.34 81 LYS A O 1
ATOM 660 N N . SER A 1 82 ? 3.688 10.709 -12.841 1.00 55.81 82 SER A N 1
ATOM 661 C CA . SER A 1 82 ? 3.065 10.729 -14.151 1.00 55.81 82 SER A CA 1
ATOM 662 C C . SER A 1 82 ? 3.631 11.935 -14.884 1.00 55.81 82 SER A C 1
ATOM 664 O O . SER A 1 82 ? 3.184 13.048 -14.638 1.00 55.81 82 SER A O 1
ATOM 666 N N . VAL A 1 83 ? 4.673 11.718 -15.694 1.00 53.59 83 VAL A N 1
ATOM 667 C CA . VAL A 1 83 ? 5.091 12.596 -16.806 1.00 53.59 83 VAL A CA 1
ATOM 668 C C . VAL A 1 83 ? 4.894 14.094 -16.501 1.00 53.59 83 VAL A C 1
ATOM 670 O O . VAL A 1 83 ? 4.046 14.762 -17.080 1.00 53.59 83 VAL A O 1
ATOM 673 N N . GLY A 1 84 ? 5.648 14.616 -15.534 1.00 42.91 84 GLY A N 1
ATOM 674 C CA . GLY A 1 84 ? 5.660 16.036 -15.188 1.00 42.91 84 GLY A CA 1
ATOM 675 C C . GLY A 1 84 ? 6.987 16.646 -15.610 1.00 42.91 84 GLY A C 1
ATOM 676 O O . GLY A 1 84 ? 8.033 16.249 -15.095 1.00 42.91 84 GLY A O 1
ATOM 677 N N . ASN A 1 85 ? 6.949 17.589 -16.549 1.00 49.16 85 ASN A N 1
ATOM 678 C CA . ASN A 1 85 ? 8.090 18.428 -16.895 1.00 49.16 85 ASN A CA 1
ATOM 679 C C . ASN A 1 85 ? 8.466 19.230 -15.637 1.00 49.16 85 ASN A C 1
ATOM 681 O O . ASN A 1 85 ? 7.723 20.117 -15.224 1.00 49.16 85 ASN A O 1
ATOM 685 N N . GLY A 1 86 ? 9.556 18.850 -14.970 1.00 40.62 86 GLY A N 1
ATOM 686 C CA . GLY A 1 86 ? 9.991 19.492 -13.736 1.00 40.62 86 GLY A CA 1
ATOM 687 C C . GLY A 1 86 ? 10.467 20.913 -14.009 1.00 40.62 86 GLY A C 1
ATOM 688 O O . GLY A 1 86 ? 11.593 21.102 -14.454 1.00 40.62 86 GLY A O 1
ATOM 689 N N . THR A 1 87 ? 9.622 21.899 -13.729 1.00 39.47 87 THR A N 1
ATOM 690 C CA . THR A 1 87 ? 10.035 23.291 -13.531 1.00 39.47 87 THR A CA 1
ATOM 691 C C . THR A 1 87 ? 9.867 23.615 -12.052 1.00 39.47 87 THR A C 1
ATOM 693 O O . THR A 1 87 ? 8.809 24.087 -11.638 1.00 39.47 87 THR A O 1
ATOM 696 N N . ASN A 1 88 ? 10.894 23.294 -11.267 1.00 38.81 88 ASN A N 1
ATOM 697 C CA . ASN A 1 88 ? 11.187 23.995 -10.019 1.00 38.81 88 ASN A CA 1
ATOM 698 C C . ASN A 1 88 ? 12.407 24.876 -10.264 1.00 38.81 88 ASN A C 1
ATOM 700 O O . ASN A 1 88 ? 13.315 24.393 -10.981 1.00 38.81 88 ASN A O 1
#

Sequence (88 aa):
MGSKKVVKQKEKVYSTKKPTNIEDPEAYLKKRPVWAFKQCDLEHEKWSIKNNEAFFDNILSKLISYEGMTWGEIQSASGGKSVGNGTN